Protein AF-A0A2A4HV39-F1 (afdb_monomer)

Organism: NCBI:txid862134

Sequence (38 aa):
MEVVGRVSGRRSWSDAEKLEILAEAFRPGVRVRDVIAR

Secondary structure (DSSP, 8-state):
-------TTS-PPPHHHHHHHHHHHTSTT--HHHHHT-

Radius of gyration: 11.01 Å; Cα contacts (8 Å, |Δi|>4): 10; chains: 1; bounding box: 21×19×25 Å

Structure (mmCIF, N/CA/C/O backbone):
data_AF-A0A2A4HV39-F1
#
_entry.id   AF-A0A2A4HV39-F1
#
loop_
_atom_site.group_PDB
_atom_site.id
_atom_site.type_symbol
_atom_site.label_atom_id
_atom_site.label_alt_id
_atom_site.label_comp_id
_atom_site.label_asym_id
_atom_site.label_entity_id
_atom_site.label_seq_id
_atom_site.pdbx_PDB_ins_code
_atom_site.Cartn_x
_atom_site.Cartn_y
_atom_site.Cartn_z
_atom_site.occupancy
_atom_site.B_iso_or_equiv
_atom_site.auth_seq_id
_atom_site.auth_comp_id
_atom_site.auth_asym_id
_atom_site.auth_atom_id
_atom_site.pdbx_PDB_model_num
ATOM 1 N N 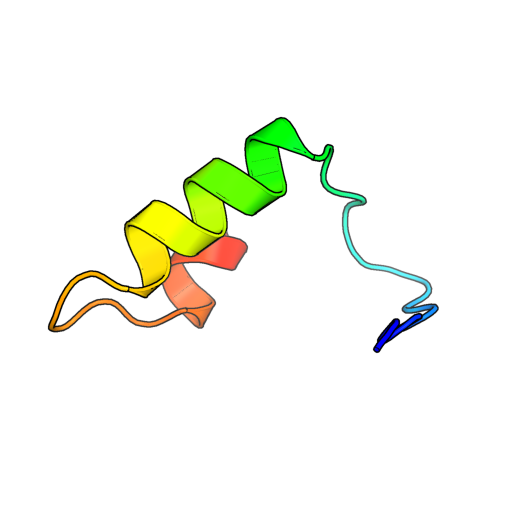. MET A 1 1 ? 13.411 -16.504 0.211 1.00 40.28 1 MET A N 1
ATOM 2 C CA . MET A 1 1 ? 12.002 -16.941 0.131 1.00 40.28 1 MET A CA 1
ATOM 3 C C . MET A 1 1 ? 11.427 -16.305 -1.123 1.00 40.28 1 MET A C 1
ATOM 5 O O . MET A 1 1 ? 11.030 -15.152 -1.080 1.00 40.28 1 MET A O 1
ATOM 9 N N . GLU A 1 2 ? 11.510 -16.991 -2.261 1.00 34.31 2 GLU A N 1
ATOM 10 C CA . GLU A 1 2 ? 10.975 -16.487 -3.532 1.00 34.31 2 GLU A CA 1
ATOM 11 C C . GLU A 1 2 ? 9.656 -17.194 -3.824 1.00 34.31 2 GLU A C 1
ATOM 13 O O . GLU A 1 2 ? 9.620 -18.394 -4.092 1.00 34.31 2 GLU A O 1
ATOM 18 N N . VAL A 1 3 ? 8.555 -16.450 -3.754 1.00 51.53 3 VAL A N 1
ATOM 19 C CA . VAL A 1 3 ? 7.263 -16.921 -4.253 1.00 51.53 3 VAL A CA 1
ATOM 20 C C . VAL A 1 3 ? 7.233 -16.625 -5.749 1.00 51.53 3 VAL A C 1
ATOM 22 O O . VAL A 1 3 ? 6.767 -15.572 -6.177 1.00 51.53 3 VAL A O 1
ATOM 25 N N . VAL A 1 4 ? 7.761 -17.543 -6.563 1.00 50.12 4 VAL A N 1
ATOM 26 C CA . VAL A 1 4 ? 7.658 -17.444 -8.027 1.00 50.12 4 VAL A CA 1
ATOM 27 C C . VAL A 1 4 ? 6.295 -17.981 -8.455 1.00 50.12 4 VAL A C 1
ATOM 29 O O . VAL A 1 4 ? 6.143 -19.107 -8.925 1.00 50.12 4 VAL A O 1
ATOM 32 N N . GLY A 1 5 ? 5.265 -17.161 -8.258 1.00 51.72 5 GLY A N 1
ATOM 33 C CA . GLY A 1 5 ? 3.949 -17.391 -8.838 1.00 51.72 5 GLY A CA 1
ATOM 34 C C . GLY A 1 5 ? 3.995 -17.096 -10.333 1.00 51.72 5 GLY A C 1
ATOM 35 O O . GLY A 1 5 ? 3.770 -15.960 -10.746 1.00 51.72 5 GLY A O 1
ATOM 36 N N . ARG A 1 6 ? 4.281 -18.107 -11.161 1.00 55.16 6 ARG A N 1
ATOM 37 C CA . ARG A 1 6 ? 4.109 -18.026 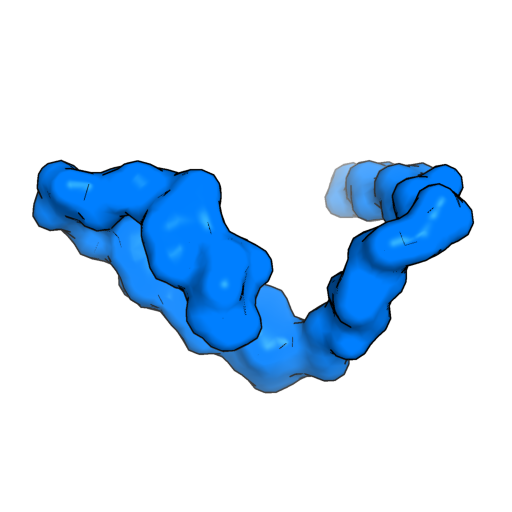-12.618 1.00 55.16 6 ARG A CA 1
ATOM 38 C 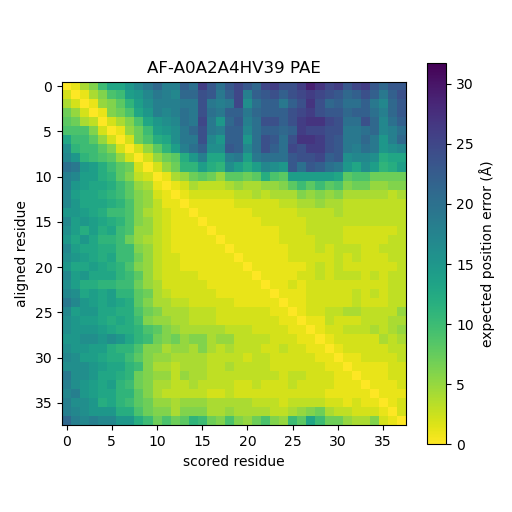C . ARG A 1 6 ? 2.604 -18.014 -12.924 1.00 55.16 6 ARG A C 1
ATOM 40 O O . ARG A 1 6 ? 2.017 -19.044 -13.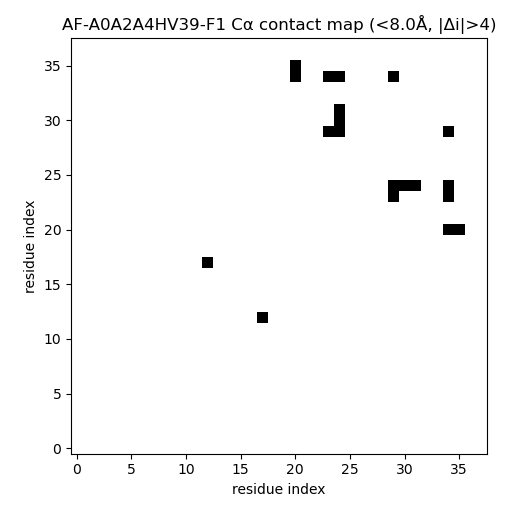231 1.00 55.16 6 ARG A O 1
ATOM 47 N N . VAL A 1 7 ? 1.963 -16.854 -12.780 1.00 54.84 7 VAL A N 1
ATOM 48 C CA . VAL A 1 7 ? 0.543 -16.661 -13.109 1.00 54.84 7 VAL A CA 1
ATOM 49 C C . VAL A 1 7 ? 0.455 -16.181 -14.555 1.00 54.84 7 VAL A C 1
ATOM 51 O O . VAL A 1 7 ? 0.595 -14.991 -14.833 1.00 54.84 7 VAL A O 1
ATOM 54 N N . SER A 1 8 ? 0.252 -17.109 -15.495 1.00 50.44 8 SER A N 1
ATOM 55 C CA . SER A 1 8 ? -0.057 -16.756 -16.883 1.00 50.44 8 SER A CA 1
ATOM 56 C C . SER A 1 8 ? -1.393 -16.007 -16.912 1.00 50.44 8 SER A C 1
ATOM 58 O O . SER A 1 8 ? -2.439 -16.601 -16.654 1.00 50.44 8 SER A O 1
ATOM 60 N N . GLY A 1 9 ? -1.356 -14.698 -17.169 1.00 54.59 9 GLY A N 1
ATOM 61 C CA . GLY A 1 9 ? -2.553 -13.869 -17.352 1.00 54.59 9 GLY A CA 1
ATOM 62 C C . GLY A 1 9 ? -2.684 -12.652 -16.433 1.00 54.59 9 GLY A C 1
ATOM 63 O O . GLY A 1 9 ? -3.646 -11.906 -16.586 1.00 54.59 9 GLY A O 1
ATOM 64 N N . ARG A 1 10 ? -1.753 -12.406 -15.499 1.00 65.19 10 ARG A N 1
ATOM 65 C CA . ARG A 1 10 ? -1.728 -11.149 -14.728 1.00 65.19 10 ARG A CA 1
ATOM 66 C C . ARG A 1 10 ? -0.684 -10.184 -15.275 1.00 65.19 10 ARG A C 1
ATOM 68 O O . ARG A 1 10 ? 0.405 -10.601 -15.660 1.00 65.19 10 ARG A O 1
ATOM 75 N N . ARG A 1 11 ? -1.039 -8.894 -15.278 1.00 71.12 11 ARG A N 1
ATOM 76 C CA . ARG A 1 11 ? -0.134 -7.756 -15.484 1.00 71.12 11 ARG A CA 1
ATOM 77 C C . ARG A 1 11 ? 1.152 -7.996 -14.687 1.00 71.12 11 ARG A C 1
ATOM 79 O O . ARG A 1 11 ? 1.085 -8.231 -13.483 1.00 71.12 11 ARG A O 1
ATOM 86 N N . SER A 1 12 ? 2.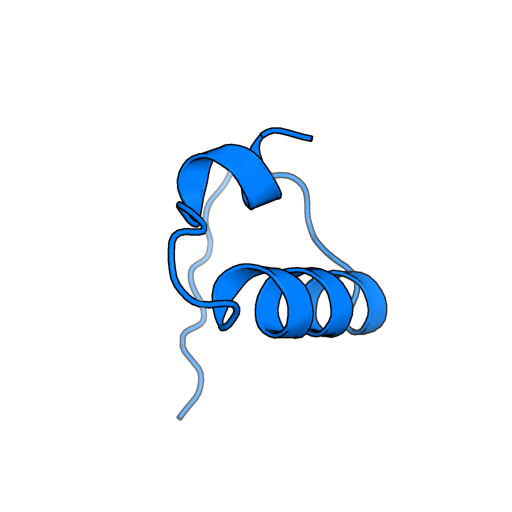301 -7.985 -15.356 1.00 77.00 12 SER A N 1
ATOM 87 C CA . SER A 1 12 ? 3.591 -8.000 -14.669 1.00 77.00 12 SER A CA 1
ATOM 88 C C . SER A 1 12 ? 3.816 -6.632 -14.037 1.00 77.00 12 SER A C 1
ATOM 90 O O . SER A 1 12 ? 3.752 -5.629 -14.745 1.00 77.00 12 SER A O 1
ATOM 92 N N . TRP A 1 13 ? 4.087 -6.597 -12.736 1.00 83.56 13 TRP A N 1
ATOM 93 C CA . TRP A 1 13 ? 4.482 -5.377 -12.038 1.00 83.56 13 TRP A CA 1
ATOM 94 C C . TRP A 1 13 ? 6.001 -5.261 -12.002 1.00 83.56 13 TRP A C 1
ATOM 96 O O . TRP A 1 13 ? 6.699 -6.225 -11.664 1.00 83.56 13 TRP A O 1
ATOM 106 N N . SER A 1 14 ? 6.497 -4.072 -12.316 1.00 87.94 14 SER A N 1
ATOM 107 C CA . SER A 1 14 ? 7.855 -3.650 -11.989 1.00 87.94 14 SER A CA 1
ATOM 108 C C . SER A 1 14 ? 8.081 -3.666 -10.473 1.00 87.94 14 SER A C 1
ATOM 110 O O . SER A 1 14 ? 7.136 -3.678 -9.681 1.00 87.94 14 SER A O 1
ATOM 112 N N . ASP A 1 15 ? 9.340 -3.659 -10.038 1.00 89.81 15 ASP A N 1
ATOM 113 C CA . ASP A 1 15 ? 9.650 -3.639 -8.603 1.00 89.81 15 ASP A CA 1
ATOM 114 C C . ASP A 1 15 ? 9.174 -2.349 -7.918 1.00 89.81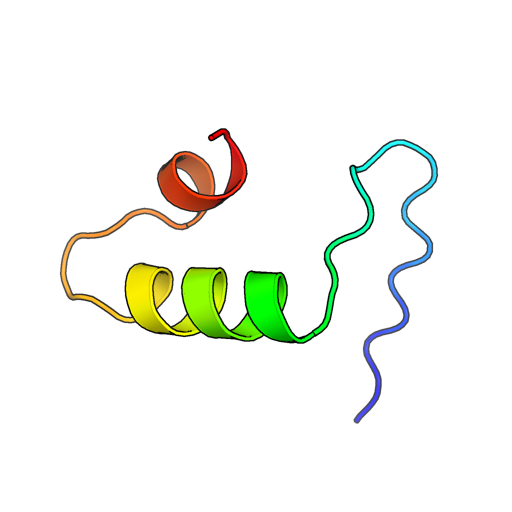 15 ASP A C 1
ATOM 116 O O . ASP A 1 15 ? 8.735 -2.397 -6.770 1.00 89.81 15 ASP A O 1
ATOM 120 N N . ALA A 1 16 ? 9.165 -1.224 -8.640 1.00 90.38 16 ALA A N 1
ATOM 121 C CA . ALA A 1 16 ? 8.567 0.023 -8.168 1.00 90.38 16 ALA A CA 1
ATOM 122 C C . ALA A 1 16 ? 7.056 -0.130 -7.926 1.00 90.38 16 ALA A C 1
ATOM 124 O O .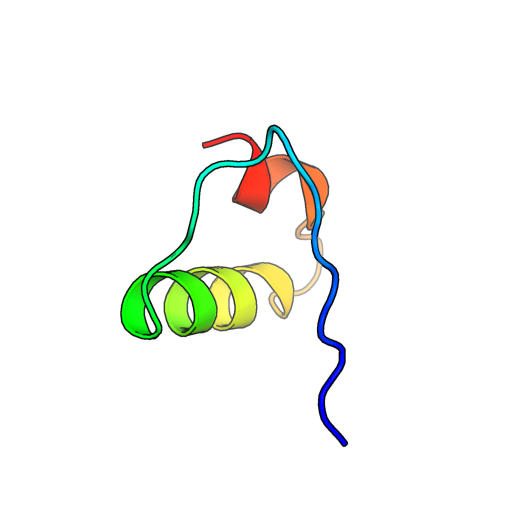 ALA A 1 16 ? 6.578 0.167 -6.833 1.00 90.38 16 ALA A O 1
ATOM 125 N N . GLU A 1 17 ? 6.319 -0.690 -8.890 1.00 87.69 17 GLU A N 1
ATOM 126 C CA . GLU A 1 17 ? 4.881 -0.946 -8.733 1.00 87.69 17 GLU A CA 1
ATOM 127 C C . GLU A 1 17 ? 4.601 -1.901 -7.564 1.00 87.69 17 GLU A C 1
ATOM 129 O O . GLU A 1 17 ? 3.657 -1.690 -6.806 1.00 87.69 17 GLU A O 1
ATOM 134 N N . LYS A 1 18 ? 5.439 -2.926 -7.352 1.00 89.56 18 LYS A N 1
ATOM 135 C CA . LYS A 1 18 ? 5.303 -3.812 -6.183 1.00 89.56 18 LYS A CA 1
ATOM 136 C C . LYS A 1 18 ? 5.441 -3.041 -4.872 1.00 89.56 18 LYS A C 1
ATOM 138 O O . LYS A 1 18 ? 4.679 -3.304 -3.944 1.00 89.56 18 LYS A O 1
ATOM 143 N N . LEU A 1 19 ? 6.401 -2.120 -4.779 1.00 92.44 19 LEU A N 1
ATOM 144 C CA . LEU A 1 19 ? 6.613 -1.313 -3.576 1.00 92.44 19 LEU A CA 1
ATOM 145 C C . LEU A 1 19 ? 5.434 -0.377 -3.306 1.00 92.44 19 LEU A C 1
ATOM 147 O O . LEU A 1 19 ? 4.994 -0.282 -2.162 1.00 92.44 19 LEU A O 1
ATOM 151 N N . GLU A 1 20 ? 4.886 0.256 -4.342 1.00 89.81 20 GLU A N 1
ATOM 152 C CA . GLU A 1 20 ? 3.695 1.103 -4.224 1.00 89.81 20 GLU A CA 1
ATOM 153 C C . GLU A 1 20 ? 2.476 0.300 -3.758 1.00 89.81 20 GLU A C 1
ATOM 155 O O . GLU A 1 20 ? 1.804 0.686 -2.799 1.00 89.81 20 GLU A O 1
ATOM 160 N N . ILE A 1 21 ? 2.247 -0.868 -4.367 1.00 90.25 21 ILE A N 1
ATOM 161 C CA . ILE A 1 21 ? 1.166 -1.782 -3.982 1.00 90.25 21 ILE A CA 1
ATOM 162 C C . ILE A 1 21 ? 1.321 -2.219 -2.523 1.00 90.25 21 ILE A C 1
ATOM 164 O O . ILE A 1 21 ? 0.338 -2.232 -1.784 1.00 90.25 21 ILE A O 1
ATOM 168 N N . LEU A 1 22 ? 2.536 -2.567 -2.088 1.00 91.25 22 LEU A N 1
ATOM 169 C CA . LEU A 1 22 ? 2.802 -2.954 -0.701 1.00 91.25 22 LEU A CA 1
ATOM 170 C C . LEU A 1 22 ? 2.533 -1.793 0.261 1.00 91.25 22 LEU A C 1
ATOM 172 O O . LEU A 1 22 ? 1.811 -1.974 1.240 1.00 91.25 22 LEU A O 1
ATOM 176 N N . ALA A 1 23 ? 3.068 -0.605 -0.027 1.00 91.88 23 ALA A N 1
ATOM 177 C CA . ALA A 1 23 ? 2.879 0.580 0.806 1.00 91.88 23 ALA A CA 1
ATOM 178 C C . ALA A 1 23 ? 1.393 0.924 0.977 1.00 91.88 23 ALA A C 1
ATOM 180 O O . ALA A 1 23 ? 0.949 1.261 2.075 1.00 91.88 23 ALA A O 1
ATOM 181 N N . GLU A 1 24 ? 0.610 0.794 -0.093 1.00 91.06 24 GLU A N 1
ATOM 182 C CA . GLU A 1 24 ? -0.823 1.041 -0.059 1.00 91.06 24 GLU A CA 1
ATOM 183 C C . GLU A 1 24 ? -1.601 -0.066 0.671 1.00 91.06 24 GLU A C 1
ATOM 185 O O . GLU A 1 24 ? -2.475 0.242 1.484 1.00 91.06 24 GLU A O 1
ATOM 190 N N . ALA A 1 25 ? -1.264 -1.335 0.431 1.00 91.62 25 ALA A N 1
ATOM 191 C CA . ALA A 1 25 ? -1.923 -2.496 1.027 1.00 91.62 25 ALA A CA 1
ATOM 192 C C . ALA A 1 25 ? -1.723 -2.619 2.544 1.00 91.62 25 ALA A C 1
ATOM 194 O O . ALA A 1 25 ? -2.587 -3.169 3.225 1.00 91.62 25 ALA A O 1
ATOM 195 N N . PHE A 1 26 ? -0.608 -2.118 3.085 1.00 90.19 26 PHE A N 1
ATOM 196 C CA . PHE A 1 26 ? -0.356 -2.119 4.530 1.00 90.19 26 PHE A CA 1
ATOM 197 C C . PHE A 1 26 ? -1.121 -1.028 5.291 1.00 90.19 26 PHE A C 1
ATOM 199 O O . PHE A 1 26 ? -1.105 -1.020 6.525 1.00 90.19 26 PHE A O 1
ATOM 206 N N . ARG A 1 27 ? -1.811 -0.112 4.599 1.00 91.69 27 ARG A N 1
ATOM 207 C CA . ARG A 1 27 ? -2.622 0.907 5.270 1.00 91.69 27 ARG A CA 1
ATOM 208 C C . ARG A 1 27 ? -3.835 0.258 5.954 1.00 91.69 27 ARG A C 1
ATOM 210 O O . ARG A 1 27 ? -4.558 -0.513 5.317 1.00 91.69 27 ARG A O 1
ATOM 217 N N . PRO A 1 28 ? -4.111 0.581 7.230 1.00 92.00 28 PRO A N 1
ATOM 218 C CA . PRO A 1 28 ? -5.284 0.063 7.924 1.00 92.00 28 PRO A CA 1
ATOM 219 C C . PRO A 1 28 ? -6.576 0.364 7.156 1.00 92.00 28 PRO A C 1
ATOM 221 O O . PRO A 1 28 ? -6.793 1.487 6.704 1.00 92.0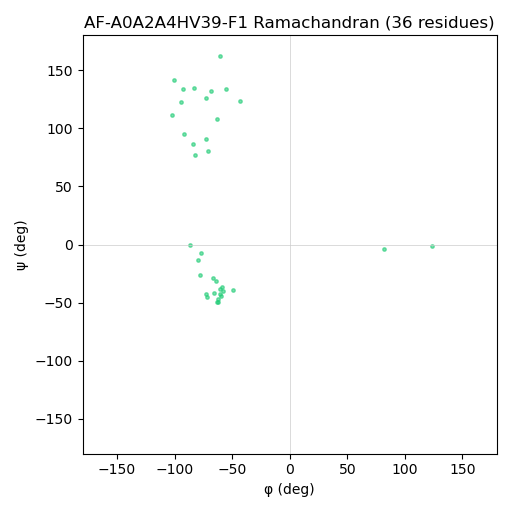0 28 PRO A O 1
ATOM 224 N N . GLY A 1 29 ? -7.439 -0.643 7.011 1.00 91.62 29 GLY A N 1
ATOM 225 C CA . GLY A 1 29 ? -8.723 -0.512 6.315 1.00 91.62 29 GLY A CA 1
ATOM 226 C C . GLY A 1 29 ? -8.660 -0.621 4.786 1.00 91.62 29 GLY A C 1
ATOM 227 O O . GLY A 1 29 ? -9.715 -0.641 4.154 1.00 91.62 29 GLY A O 1
ATOM 228 N N . VAL A 1 30 ? -7.473 -0.749 4.181 1.00 90.06 30 VAL A N 1
ATOM 229 C CA . VAL A 1 30 ? -7.329 -0.968 2.733 1.00 90.06 30 VAL A CA 1
ATOM 230 C C . VAL A 1 30 ? -7.486 -2.448 2.389 1.00 90.06 30 VAL A C 1
ATOM 232 O O . VAL A 1 30 ? -6.913 -3.329 3.031 1.00 90.06 30 VAL A O 1
ATOM 235 N N . ARG A 1 31 ? -8.263 -2.745 1.341 1.00 88.88 31 ARG A N 1
ATOM 236 C CA . ARG A 1 31 ? -8.369 -4.097 0.781 1.00 88.88 31 ARG A CA 1
ATOM 237 C C . ARG A 1 31 ? -7.395 -4.249 -0.378 1.00 88.88 31 ARG A C 1
ATOM 239 O O . ARG A 1 31 ? -7.526 -3.572 -1.390 1.00 88.88 31 ARG A O 1
ATOM 246 N N . VAL A 1 32 ? -6.497 -5.228 -0.278 1.00 85.12 32 VAL A N 1
ATOM 247 C CA . VAL A 1 32 ? -5.505 -5.569 -1.320 1.00 85.12 32 VAL A CA 1
ATOM 248 C C . VAL A 1 32 ? -6.135 -5.706 -2.710 1.00 85.12 32 VAL A C 1
ATOM 250 O O . VAL A 1 32 ? -5.554 -5.261 -3.692 1.00 85.12 32 VAL A O 1
ATOM 253 N N . ARG A 1 33 ? -7.340 -6.288 -2.803 1.00 85.38 33 ARG A N 1
ATOM 254 C CA . ARG A 1 33 ? -8.059 -6.456 -4.076 1.00 85.38 33 ARG A CA 1
ATOM 255 C C . ARG A 1 33 ? -8.325 -5.125 -4.789 1.00 85.38 33 ARG A C 1
ATOM 257 O O . ARG A 1 33 ? -8.265 -5.089 -6.011 1.00 85.38 33 ARG A O 1
ATOM 264 N N . ASP A 1 34 ? -8.611 -4.070 -4.037 1.00 87.31 34 ASP A N 1
ATOM 265 C CA . ASP A 1 34 ? -8.952 -2.762 -4.596 1.00 87.31 34 ASP A CA 1
ATOM 266 C C . ASP A 1 34 ? -7.683 -2.022 -5.064 1.00 87.31 34 ASP A C 1
ATOM 268 O O . ASP A 1 34 ? -7.735 -1.256 -6.019 1.00 87.31 34 ASP A O 1
ATOM 272 N N . VAL A 1 35 ? -6.525 -2.335 -4.467 1.00 86.38 35 VAL A N 1
ATOM 273 C CA . VAL A 1 35 ? -5.200 -1.826 -4.875 1.00 86.38 35 VAL A CA 1
ATOM 274 C C . VAL A 1 35 ? -4.748 -2.448 -6.198 1.00 86.38 35 VAL A C 1
ATOM 276 O O . VAL A 1 35 ? -4.291 -1.755 -7.099 1.00 86.38 35 VAL A O 1
ATOM 279 N N . ILE A 1 36 ? -4.905 -3.768 -6.343 1.00 83.81 36 ILE A N 1
ATOM 280 C CA . ILE A 1 36 ? -4.438 -4.512 -7.528 1.00 83.81 36 ILE A CA 1
ATOM 281 C C . ILE A 1 36 ? -5.373 -4.402 -8.741 1.00 83.81 36 ILE A C 1
ATOM 283 O O . ILE A 1 36 ? -4.995 -4.826 -9.831 1.00 83.81 36 ILE A O 1
ATOM 287 N N . ALA A 1 37 ? -6.601 -3.910 -8.551 1.00 80.94 37 ALA A N 1
ATOM 288 C CA . ALA A 1 37 ? -7.599 -3.749 -9.611 1.00 80.94 37 ALA A CA 1
ATOM 289 C C . ALA A 1 37 ? -7.480 -2.410 -10.370 1.00 80.94 37 ALA A C 1
ATOM 291 O O . ALA A 1 37 ? -8.274 -2.168 -11.280 1.00 80.94 37 ALA A O 1
ATOM 292 N N . ARG A 1 38 ? -6.521 -1.556 -9.986 1.00 67.25 38 ARG A N 1
ATOM 293 C CA . ARG A 1 38 ? -6.251 -0.236 -10.571 1.00 67.25 38 ARG A CA 1
ATOM 294 C C . ARG A 1 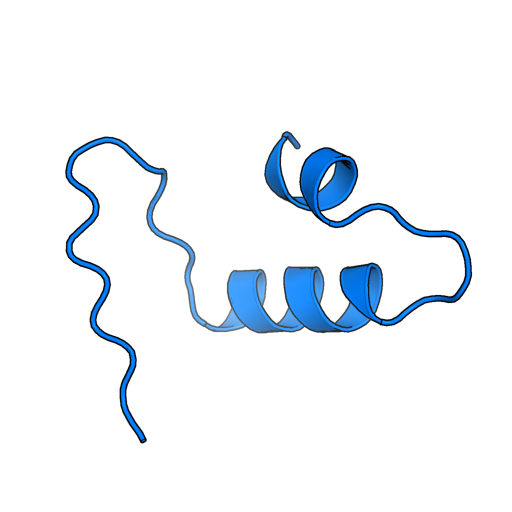38 ? -5.364 -0.284 -11.824 1.00 67.25 38 ARG A C 1
ATOM 296 O O . ARG A 1 38 ? -4.500 -1.184 -11.958 1.00 67.25 38 ARG A O 1
#

Solvent-accessible surface area (backbone atoms only — not comparable to full-atom values): 2646 Å² total; per-residue (Å²): 139,82,85,81,76,85,59,91,88,61,86,84,71,54,74,66,54,50,50,53,50,49,62,53,42,72,38,88,93,48,56,56,69,68,63,72,72,107

Mean predicted aligned error: 8.28 Å

Nearest PDB structures (foldseek):
  8ch6-assembly1_P  TM=5.692E-01  e=7.390E+00  Homo sapiens

pLDDT: mean 77.48, std 17.28, range [34.31, 92.44]

Foldseek 3Di:
DDPPPPDPPADDDDPVLVVVLVVQCPDPPDDSVVSRVD